Protein AF-A0A2E1CW24-F1 (afdb_monomer)

Solvent-accessible surface area (backbone atoms only — not comparable to full-atom values): 4630 Å² total; per-residue (Å²): 115,70,67,62,54,50,53,53,49,50,49,51,62,65,44,42,62,59,53,47,53,51,50,47,53,51,45,55,50,48,17,53,49,48,20,51,54,29,50,77,66,74,40,92,64,22,60,48,36,61,61,50,33,59,53,53,48,50,54,54,50,53,53,52,53,51,52,51,57,52,56,53,53,52,55,54,52,54,53,56,59,60,75,76,107

Structure (mmCIF, N/CA/C/O bac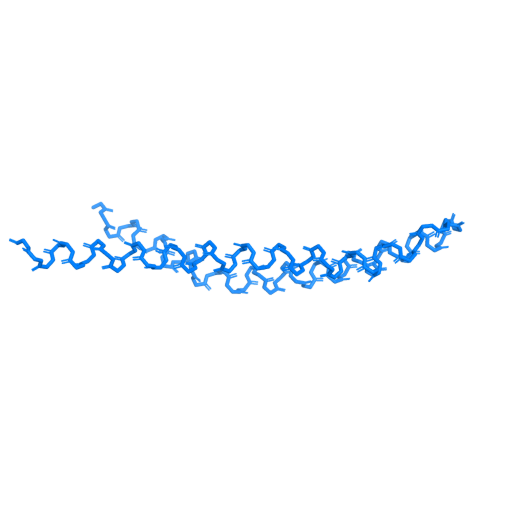kbone):
data_AF-A0A2E1CW24-F1
#
_entry.id   AF-A0A2E1CW24-F1
#
loop_
_atom_site.group_PDB
_atom_site.id
_atom_site.type_symbol
_atom_site.label_atom_id
_atom_site.label_alt_id
_atom_site.label_comp_id
_atom_site.label_asym_id
_atom_site.label_entity_id
_atom_site.label_seq_id
_atom_site.pdbx_PDB_ins_code
_atom_site.Cartn_x
_atom_site.Cartn_y
_atom_site.Cartn_z
_atom_site.occupancy
_atom_site.B_iso_or_equiv
_atom_site.auth_seq_id
_atom_site.auth_comp_id
_atom_site.auth_asym_id
_atom_site.auth_atom_id
_atom_site.pdbx_PDB_model_num
ATOM 1 N N . MET A 1 1 ? -29.464 10.189 17.132 1.00 49.31 1 MET A N 1
ATOM 2 C CA . MET A 1 1 ? -28.279 10.715 16.408 1.00 49.31 1 MET A CA 1
ATOM 3 C C . MET A 1 1 ? -27.062 9.788 16.539 1.00 49.31 1 MET A C 1
ATOM 5 O O . MET A 1 1 ? -26.505 9.428 15.510 1.00 49.31 1 MET A O 1
ATOM 9 N N . MET A 1 2 ? -26.716 9.310 17.747 1.00 50.38 2 MET A N 1
ATOM 10 C CA . MET A 1 2 ? -25.605 8.357 17.986 1.00 50.38 2 MET A CA 1
ATOM 11 C C . MET A 1 2 ? -25.670 7.050 17.173 1.00 50.38 2 MET A C 1
ATOM 13 O O . MET A 1 2 ? -24.638 6.584 16.704 1.00 50.38 2 MET A O 1
ATOM 17 N N . GLN A 1 3 ? -26.859 6.485 16.927 1.00 55.81 3 GLN A N 1
ATOM 18 C CA . GLN A 1 3 ? -26.979 5.227 16.170 1.00 55.81 3 GLN A CA 1
ATOM 19 C C . GLN A 1 3 ? -26.603 5.340 14.681 1.00 55.81 3 GLN A C 1
ATOM 21 O O . GLN A 1 3 ? -26.037 4.404 14.122 1.00 55.81 3 GLN A O 1
ATOM 26 N N . LYS A 1 4 ? -26.832 6.499 14.041 1.00 57.53 4 LYS A N 1
ATOM 27 C CA . LYS A 1 4 ? -26.386 6.735 12.654 1.00 57.53 4 LYS A CA 1
ATOM 28 C C . LYS A 1 4 ? -24.860 6.766 12.556 1.00 57.53 4 LYS A C 1
ATOM 30 O O . LYS A 1 4 ? -24.306 6.214 11.612 1.00 57.53 4 LYS A O 1
ATOM 35 N N . LEU A 1 5 ? -24.190 7.380 13.535 1.00 58.03 5 LEU A N 1
ATOM 36 C CA . LEU A 1 5 ? -22.727 7.453 13.569 1.00 58.03 5 LEU A CA 1
ATOM 37 C C . LEU A 1 5 ? -22.098 6.063 13.721 1.00 58.03 5 LEU A C 1
ATOM 39 O O . LEU A 1 5 ? -21.140 5.754 13.020 1.00 58.03 5 LEU A O 1
ATOM 43 N N . TRP A 1 6 ? -22.673 5.220 14.584 1.00 53.81 6 TRP A N 1
ATOM 44 C CA . TRP A 1 6 ? -22.223 3.840 14.785 1.00 53.81 6 TRP A CA 1
ATOM 45 C C . TRP A 1 6 ? -22.352 2.993 13.517 1.00 53.81 6 TRP A C 1
ATOM 47 O O . TRP A 1 6 ? -21.404 2.307 13.153 1.00 53.81 6 TRP A O 1
ATOM 57 N N . HIS A 1 7 ? -23.462 3.107 12.782 1.00 55.88 7 HIS A N 1
ATOM 58 C CA . HIS A 1 7 ? -23.615 2.426 11.492 1.00 55.88 7 HIS A CA 1
ATOM 59 C C . HIS A 1 7 ? -22.580 2.881 10.454 1.00 55.88 7 HIS A C 1
ATOM 61 O O . HIS A 1 7 ? -22.037 2.050 9.731 1.00 55.88 7 HIS A O 1
ATOM 67 N N . ILE A 1 8 ? -22.266 4.180 10.400 1.00 60.25 8 ILE A N 1
ATOM 68 C CA . ILE A 1 8 ? -21.255 4.730 9.482 1.00 60.25 8 ILE A CA 1
ATOM 69 C C . ILE A 1 8 ? -19.843 4.266 9.873 1.00 60.25 8 ILE A C 1
ATOM 71 O O . ILE A 1 8 ? -19.041 3.939 8.996 1.00 60.25 8 ILE A O 1
ATOM 75 N N . LEU A 1 9 ? -19.533 4.202 11.174 1.00 59.16 9 LEU A N 1
ATOM 76 C CA . LEU A 1 9 ? -18.249 3.695 11.666 1.00 59.16 9 LEU A CA 1
ATOM 77 C C . LEU A 1 9 ? -18.104 2.190 11.425 1.00 59.16 9 LEU A C 1
ATOM 79 O O . LEU A 1 9 ? -17.099 1.783 10.851 1.00 59.16 9 LEU A O 1
ATOM 83 N N . CYS A 1 10 ? -19.104 1.380 11.783 1.00 58.41 10 CYS A N 1
ATOM 84 C CA . CYS A 1 10 ? -19.116 -0.061 11.513 1.00 58.41 10 CYS A CA 1
ATOM 85 C C . CYS A 1 10 ? -18.982 -0.356 10.019 1.00 58.41 10 CYS A C 1
ATOM 87 O O . CYS A 1 10 ? -18.200 -1.221 9.640 1.00 58.41 10 CYS A O 1
ATOM 89 N N . PHE A 1 11 ? -19.675 0.398 9.161 1.00 57.59 11 PHE A N 1
ATOM 90 C CA . PHE A 1 11 ? -19.549 0.258 7.712 1.00 57.59 11 PHE A CA 1
ATOM 91 C C . PHE A 1 11 ? -18.119 0.550 7.234 1.00 57.59 11 PHE A C 1
ATOM 93 O O . PHE A 1 11 ? -17.556 -0.223 6.463 1.00 57.59 11 PHE A O 1
ATOM 100 N N . ARG A 1 12 ? -17.483 1.613 7.748 1.00 61.34 12 ARG A N 1
ATOM 101 C CA . ARG A 1 12 ? -16.074 1.930 7.450 1.00 61.34 12 ARG A CA 1
ATOM 102 C C . ARG A 1 12 ? -15.103 0.872 7.965 1.00 61.34 12 ARG A C 1
ATOM 104 O O . ARG A 1 12 ? -14.150 0.562 7.262 1.00 61.34 12 ARG A O 1
ATOM 111 N N . ILE A 1 13 ? -15.335 0.327 9.156 1.00 62.88 13 ILE A N 1
ATOM 112 C CA . ILE A 1 13 ? -14.516 -0.735 9.759 1.00 62.88 13 ILE A CA 1
ATOM 113 C C . ILE A 1 13 ? -14.651 -2.040 8.965 1.00 62.88 13 ILE A C 1
ATOM 115 O O . ILE A 1 13 ? -13.673 -2.755 8.784 1.00 62.88 13 ILE A O 1
ATOM 119 N N . MET A 1 14 ? -15.838 -2.331 8.434 1.00 66.50 14 MET A N 1
ATOM 120 C CA . MET A 1 14 ? -16.096 -3.544 7.658 1.00 66.50 14 MET A CA 1
ATOM 121 C C . MET A 1 14 ? -15.589 -3.439 6.212 1.00 66.50 14 MET A C 1
ATOM 123 O O . MET A 1 14 ? -15.140 -4.427 5.639 1.00 66.50 14 MET A O 1
ATOM 127 N N . VAL A 1 15 ? -15.599 -2.234 5.635 1.00 73.31 15 VAL A N 1
ATOM 128 C CA . VAL A 1 15 ? -15.025 -1.932 4.313 1.00 73.31 15 VAL A CA 1
ATOM 129 C C . VAL A 1 15 ? -13.496 -1.847 4.353 1.00 73.31 15 VAL A C 1
ATOM 131 O O . VAL A 1 15 ? -12.836 -2.186 3.374 1.00 73.31 15 VAL A O 1
ATOM 134 N N . ALA A 1 16 ? -12.924 -1.440 5.485 1.00 70.88 16 ALA A N 1
ATOM 135 C CA . ALA A 1 16 ? -11.488 -1.317 5.706 1.00 70.88 16 ALA A CA 1
ATOM 136 C C . ALA A 1 16 ? -10.629 -2.491 5.217 1.00 70.88 16 ALA A C 1
ATOM 138 O O . ALA A 1 16 ? -9.695 -2.219 4.465 1.00 70.88 16 ALA A O 1
ATOM 139 N N . PRO A 1 17 ? -10.893 -3.763 5.589 1.00 73.12 17 PRO A N 1
ATOM 140 C CA . PRO A 1 17 ? -10.072 -4.888 5.143 1.00 73.12 17 PRO A CA 1
ATOM 141 C C . PRO A 1 17 ? -10.088 -5.045 3.621 1.00 73.12 17 PRO A C 1
ATOM 143 O O . PRO A 1 17 ? -9.038 -5.270 3.024 1.00 73.12 17 PRO A O 1
ATOM 146 N N . TYR A 1 18 ? -11.243 -4.847 2.981 1.00 74.94 18 TYR A N 1
ATOM 147 C CA . TYR A 1 18 ? -11.375 -4.925 1.525 1.00 74.94 18 TYR A CA 1
ATOM 148 C C . TYR A 1 18 ? -10.657 -3.774 0.823 1.00 74.94 18 TYR A C 1
ATOM 150 O O . TYR A 1 18 ? -9.973 -3.988 -0.174 1.00 74.94 18 TYR A O 1
ATOM 158 N N . LEU A 1 19 ? -10.765 -2.558 1.362 1.00 76.25 19 LEU A N 1
ATOM 159 C CA . LEU A 1 19 ? -10.079 -1.378 0.837 1.00 76.25 19 LEU A CA 1
ATOM 160 C C . LEU A 1 19 ? -8.560 -1.503 1.001 1.00 76.25 19 LEU A C 1
ATOM 162 O O . LEU A 1 19 ? -7.819 -1.151 0.086 1.00 76.25 19 LEU A O 1
ATOM 166 N N . LEU A 1 20 ? -8.102 -2.077 2.119 1.00 75.69 20 LEU A N 1
ATOM 167 C CA . LEU A 1 20 ? -6.707 -2.455 2.320 1.00 75.69 20 LEU A CA 1
ATOM 168 C C . LEU A 1 20 ? -6.278 -3.473 1.266 1.00 75.69 20 LEU A C 1
ATOM 170 O O . LEU A 1 20 ? -5.287 -3.264 0.590 1.00 75.69 20 LEU A O 1
ATOM 174 N N . GLN A 1 21 ? -7.033 -4.548 1.067 1.00 80.81 21 GLN A N 1
ATOM 175 C CA . GLN A 1 21 ? -6.689 -5.583 0.095 1.00 80.81 21 GLN A CA 1
ATOM 176 C C . GLN A 1 21 ? -6.604 -5.027 -1.338 1.00 80.81 21 GLN A C 1
ATOM 178 O O . GLN A 1 21 ? -5.681 -5.363 -2.075 1.00 80.81 21 GLN A O 1
ATOM 183 N N . LEU A 1 22 ? -7.500 -4.114 -1.714 1.00 83.50 22 LEU A N 1
ATOM 184 C CA . LEU A 1 22 ? -7.462 -3.421 -3.006 1.00 83.50 22 LEU A CA 1
ATOM 185 C C . LEU A 1 22 ? -6.22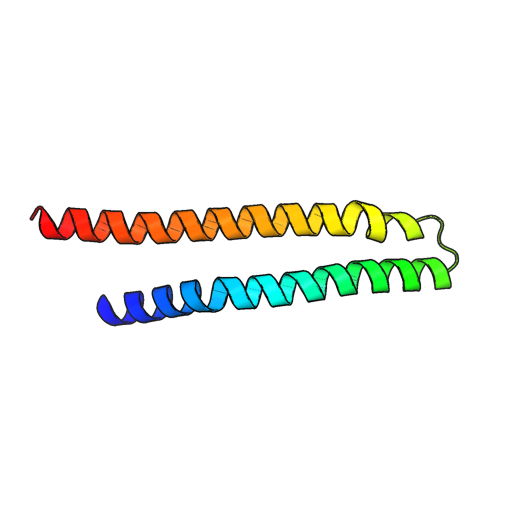3 -2.521 -3.129 1.00 83.50 22 LEU A C 1
ATOM 187 O O . LEU A 1 22 ? -5.531 -2.553 -4.144 1.00 83.50 22 LEU A O 1
ATOM 191 N N . LEU A 1 23 ? -5.896 -1.776 -2.070 1.00 81.19 23 LEU A N 1
ATOM 192 C CA . LEU A 1 23 ? -4.703 -0.933 -2.013 1.00 81.19 23 LEU A CA 1
ATOM 193 C C . LEU A 1 23 ? -3.410 -1.762 -2.056 1.00 81.19 23 LEU A C 1
ATOM 195 O O . LEU A 1 23 ? -2.412 -1.306 -2.608 1.00 81.19 23 LEU A O 1
ATOM 199 N N . PHE A 1 24 ? -3.432 -2.987 -1.523 1.00 82.50 24 PHE A N 1
ATOM 200 C CA . PHE A 1 24 ? -2.299 -3.914 -1.560 1.00 82.50 24 PHE A CA 1
ATOM 201 C C . PHE A 1 24 ? -1.987 -4.279 -3.003 1.00 82.50 24 PHE A C 1
ATOM 203 O O . PHE A 1 24 ? -0.873 -4.074 -3.474 1.00 82.50 24 PHE A O 1
ATOM 210 N N . TRP A 1 25 ? -3.000 -4.768 -3.719 1.00 84.50 25 TRP A N 1
ATOM 211 C CA . TRP A 1 25 ? -2.870 -5.166 -5.115 1.00 84.50 25 TRP A CA 1
ATOM 212 C C . TRP A 1 25 ? -2.552 -3.981 -6.025 1.00 84.50 25 TRP A C 1
ATOM 214 O O . TRP A 1 25 ? -1.700 -4.109 -6.901 1.00 84.50 25 TRP A O 1
ATOM 224 N N . ALA A 1 26 ? -3.157 -2.814 -5.779 1.00 85.62 26 ALA A N 1
ATOM 225 C CA . ALA A 1 26 ? -2.813 -1.582 -6.484 1.00 85.62 26 ALA A CA 1
ATOM 226 C C . ALA A 1 26 ? -1.350 -1.178 -6.239 1.00 85.62 26 ALA A C 1
ATOM 228 O O . ALA A 1 26 ? -0.651 -0.792 -7.172 1.00 85.62 26 ALA A O 1
ATOM 229 N N . GLY A 1 27 ? -0.865 -1.320 -5.004 1.00 84.75 27 GLY A N 1
ATOM 230 C CA . GLY A 1 27 ? 0.523 -1.069 -4.642 1.00 84.75 27 GLY A CA 1
ATOM 231 C C . GLY A 1 27 ? 1.495 -2.032 -5.317 1.00 84.75 27 GLY A C 1
ATOM 232 O O . GLY A 1 27 ? 2.438 -1.584 -5.960 1.00 84.75 27 GLY A O 1
ATOM 233 N N . VAL A 1 28 ? 1.246 -3.343 -5.237 1.00 86.69 28 VAL A N 1
ATOM 234 C CA . VAL A 1 28 ? 2.061 -4.374 -5.906 1.00 86.69 28 VAL A CA 1
ATOM 235 C C . VAL A 1 28 ? 2.093 -4.143 -7.418 1.00 86.69 28 VAL A C 1
ATOM 237 O O . VAL A 1 28 ? 3.169 -4.125 -8.015 1.00 86.69 28 VAL A O 1
ATOM 240 N N . GLY A 1 29 ? 0.931 -3.891 -8.027 1.00 90.56 29 GLY A N 1
ATOM 241 C CA . GLY A 1 29 ? 0.821 -3.551 -9.444 1.00 90.56 29 GLY A CA 1
ATOM 242 C C . GLY A 1 29 ? 1.594 -2.282 -9.798 1.00 90.56 29 GLY A C 1
ATOM 243 O O . GLY A 1 29 ? 2.326 -2.273 -10.781 1.00 90.56 29 GLY A O 1
ATOM 244 N N . GLY A 1 30 ? 1.513 -1.242 -8.965 1.00 87.50 30 GLY A N 1
ATOM 245 C CA . GLY A 1 30 ? 2.273 -0.003 -9.130 1.00 87.50 30 GLY A CA 1
ATOM 246 C C . GLY A 1 30 ? 3.788 -0.199 -9.034 1.00 87.50 30 GLY A C 1
ATOM 247 O O . GLY A 1 30 ? 4.525 0.415 -9.800 1.00 87.50 30 GLY A O 1
ATOM 248 N N . CYS A 1 31 ? 4.266 -1.087 -8.157 1.00 89.25 31 CYS A N 1
ATOM 249 C CA . CYS A 1 31 ? 5.693 -1.405 -8.034 1.00 89.25 31 CYS A CA 1
ATOM 250 C C . CYS A 1 31 ? 6.214 -2.132 -9.278 1.00 89.25 31 CYS A C 1
ATOM 252 O O . CYS A 1 31 ? 7.262 -1.771 -9.814 1.00 89.25 31 CYS A O 1
ATOM 254 N N . LEU A 1 32 ? 5.462 -3.127 -9.757 1.00 90.19 32 LEU A N 1
ATOM 255 C CA . LEU A 1 32 ? 5.805 -3.885 -10.961 1.00 90.19 32 LEU A CA 1
ATOM 256 C C . LEU A 1 32 ? 5.727 -3.012 -12.217 1.00 90.19 32 LEU A C 1
ATOM 258 O O . LEU A 1 32 ? 6.656 -3.011 -13.020 1.00 90.19 32 LEU A O 1
ATOM 262 N N . TYR A 1 33 ? 4.656 -2.228 -12.363 1.00 90.50 33 TYR A N 1
ATOM 263 C CA . TYR A 1 33 ? 4.475 -1.315 -13.489 1.00 90.50 33 TYR A CA 1
ATOM 264 C C . TYR A 1 33 ? 5.527 -0.204 -13.488 1.00 90.50 33 TYR A C 1
ATOM 266 O O . TYR A 1 33 ? 6.144 0.056 -14.516 1.00 90.50 33 TYR A O 1
ATOM 274 N N . GLY A 1 34 ? 5.796 0.409 -12.331 1.00 87.69 34 GLY A N 1
ATOM 275 C CA . GLY A 1 34 ? 6.855 1.404 -12.180 1.00 87.69 34 GLY A CA 1
ATOM 276 C C . GLY A 1 34 ? 8.227 0.838 -12.543 1.00 87.69 34 GLY A C 1
ATOM 277 O O . GLY A 1 34 ? 8.940 1.441 -13.339 1.00 87.69 34 GLY A O 1
ATOM 278 N N . GLY A 1 35 ? 8.573 -0.351 -12.039 1.00 88.25 35 GLY A N 1
ATOM 279 C CA . GLY A 1 35 ? 9.813 -1.037 -12.414 1.00 88.25 35 GLY A CA 1
ATOM 280 C C . GLY A 1 35 ? 9.906 -1.317 -13.916 1.00 88.25 35 GLY A C 1
ATOM 281 O O . GLY A 1 35 ? 10.933 -1.034 -14.527 1.00 88.25 35 GLY A O 1
ATOM 282 N N . TYR A 1 36 ? 8.819 -1.793 -14.530 1.00 89.38 36 TYR A N 1
ATOM 283 C CA . TYR A 1 36 ? 8.754 -2.072 -15.967 1.00 89.38 36 TYR A CA 1
ATOM 284 C C . TYR A 1 36 ? 8.920 -0.814 -16.835 1.00 89.38 36 TYR A C 1
ATOM 286 O O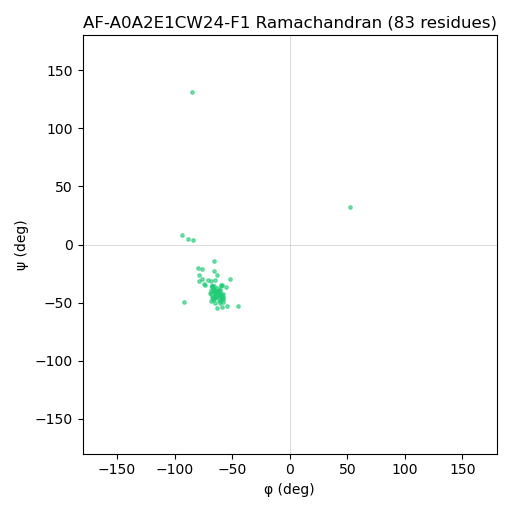 . TYR A 1 36 ? 9.660 -0.832 -17.819 1.00 89.38 36 TYR A O 1
ATOM 294 N N . VAL A 1 37 ? 8.269 0.293 -16.468 1.00 91.62 37 VAL A N 1
ATOM 295 C CA . VAL A 1 37 ? 8.389 1.572 -17.184 1.00 91.62 37 VAL A CA 1
ATOM 296 C C . VAL A 1 37 ? 9.809 2.123 -17.082 1.00 91.62 37 VAL A C 1
ATOM 298 O O . VAL A 1 37 ? 10.376 2.518 -18.097 1.00 91.62 37 VAL A O 1
ATOM 301 N N . LEU A 1 38 ? 10.415 2.118 -15.889 1.00 89.94 38 LEU A N 1
ATOM 302 C CA . LEU A 1 38 ? 11.793 2.590 -15.723 1.00 89.94 38 LEU A CA 1
ATOM 303 C C . LEU A 1 38 ? 12.805 1.705 -16.459 1.00 89.94 38 LEU A C 1
ATOM 305 O O . LEU A 1 38 ? 13.772 2.228 -17.009 1.00 89.94 38 LEU A O 1
ATOM 309 N N . TRP A 1 39 ? 12.566 0.393 -16.500 1.00 89.00 39 TRP A N 1
ATOM 310 C CA . TRP A 1 39 ? 13.372 -0.533 -17.290 1.00 89.00 39 TRP A CA 1
ATOM 311 C C . TRP A 1 39 ? 13.254 -0.244 -18.793 1.00 89.00 39 TRP A C 1
ATOM 313 O O . TRP A 1 39 ? 14.261 -0.178 -19.486 1.00 89.00 39 TRP A O 1
ATOM 323 N N . SER A 1 40 ? 12.041 0.035 -19.282 1.00 91.44 40 SER A N 1
ATOM 324 C CA . SER A 1 40 ? 11.791 0.394 -20.689 1.00 91.44 40 SER A CA 1
ATOM 325 C C . SER A 1 40 ? 12.419 1.733 -21.101 1.00 91.44 40 SER A C 1
ATOM 327 O O . SER A 1 40 ? 12.652 1.970 -22.282 1.00 91.44 40 SER A O 1
ATOM 329 N N . LEU A 1 41 ? 12.677 2.618 -20.135 1.00 93.69 41 LEU A N 1
ATOM 330 C CA . LEU A 1 41 ? 13.329 3.918 -20.326 1.00 93.69 41 LEU A CA 1
ATOM 331 C C . LEU A 1 41 ? 14.854 3.867 -20.100 1.00 93.69 41 LEU A C 1
ATOM 333 O O . LEU A 1 41 ? 15.483 4.926 -20.045 1.00 93.69 41 LEU A O 1
ATOM 337 N N . ASP A 1 42 ? 15.425 2.665 -19.934 1.00 90.31 42 ASP A N 1
ATOM 338 C CA . ASP A 1 42 ? 16.851 2.406 -19.670 1.00 90.31 42 ASP A CA 1
ATOM 339 C C . ASP A 1 42 ? 17.402 3.206 -18.469 1.00 90.31 42 ASP A C 1
ATOM 341 O O . ASP A 1 42 ? 18.556 3.630 -18.421 1.00 90.31 42 ASP A O 1
ATOM 345 N N . GLN A 1 43 ? 16.549 3.464 -17.471 1.00 90.12 43 GLN A N 1
ATOM 346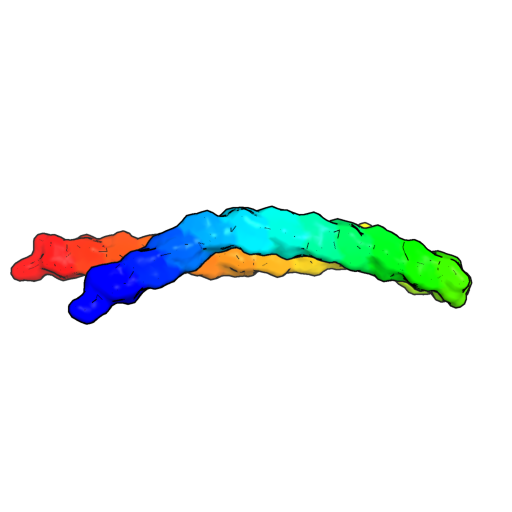 C CA . GLN A 1 43 ? 16.932 4.242 -16.296 1.00 90.12 43 GLN A CA 1
ATOM 347 C C . GLN A 1 43 ? 17.596 3.344 -15.248 1.00 90.12 43 GLN A C 1
ATOM 349 O O . GLN A 1 43 ? 17.005 2.339 -14.845 1.00 90.12 43 GLN A O 1
ATOM 354 N N . PRO A 1 44 ? 18.760 3.723 -14.686 1.00 85.81 44 PRO A N 1
ATOM 355 C CA . PRO A 1 44 ? 19.466 2.914 -13.686 1.00 85.81 44 PRO A CA 1
ATOM 356 C C . PRO A 1 44 ? 18.695 2.780 -12.363 1.00 85.81 44 PRO A C 1
ATOM 358 O O . PRO A 1 44 ? 19.010 1.932 -11.532 1.00 85.81 44 PRO A O 1
ATOM 361 N N . SER A 1 45 ? 17.666 3.605 -12.159 1.00 88.00 45 SER A N 1
ATOM 362 C CA . SER A 1 45 ? 16.779 3.580 -10.998 1.00 88.00 45 SER A CA 1
ATOM 363 C C . SER A 1 45 ? 15.635 2.563 -11.103 1.00 88.00 45 SER A C 1
ATOM 365 O O . SER A 1 45 ? 14.831 2.474 -10.177 1.00 88.00 45 SER A O 1
ATOM 367 N N . TRP A 1 46 ? 15.569 1.747 -12.161 1.00 83.75 46 TRP A N 1
ATOM 368 C CA . TRP A 1 46 ? 14.557 0.692 -12.314 1.00 83.75 46 TRP A CA 1
ATOM 369 C C . TRP A 1 46 ? 14.409 -0.291 -11.126 1.00 83.75 46 TRP A C 1
ATOM 371 O O . TRP A 1 46 ? 13.279 -0.730 -10.894 1.00 83.75 46 TRP A O 1
ATOM 381 N N . PRO A 1 47 ? 15.440 -0.604 -10.304 1.00 88.00 47 PRO A N 1
ATOM 382 C CA . PRO A 1 47 ? 15.273 -1.490 -9.150 1.00 88.00 47 PRO A CA 1
ATOM 383 C C . PRO A 1 47 ? 14.655 -0.797 -7.928 1.00 88.00 47 PRO A C 1
ATOM 385 O O . PRO A 1 47 ? 14.128 -1.474 -7.044 1.00 88.00 47 PRO A O 1
ATOM 388 N N . LEU A 1 48 ? 14.707 0.540 -7.839 1.00 87.19 48 LEU A N 1
ATOM 389 C CA . LEU A 1 48 ? 14.160 1.283 -6.696 1.00 87.19 48 LEU A CA 1
ATOM 390 C C . LEU A 1 48 ? 12.686 0.950 -6.429 1.00 87.19 48 LEU A C 1
ATOM 392 O O . LEU A 1 48 ? 12.379 0.588 -5.296 1.00 87.19 48 LEU A O 1
ATOM 396 N N . PRO A 1 49 ? 11.765 1.032 -7.407 1.00 84.44 49 PRO A N 1
ATOM 397 C CA . PRO A 1 49 ? 10.359 0.719 -7.161 1.00 84.44 49 PRO A CA 1
ATOM 398 C C . PRO A 1 49 ? 10.125 -0.747 -6.760 1.00 84.44 49 PRO A C 1
ATOM 400 O O . PRO A 1 49 ? 9.184 -1.020 -6.022 1.00 84.44 49 PRO A O 1
ATOM 403 N N . LEU A 1 50 ? 10.994 -1.680 -7.162 1.00 84.50 50 LEU A N 1
ATOM 404 C CA . LEU A 1 50 ? 10.911 -3.091 -6.765 1.00 84.50 50 LEU A CA 1
ATOM 405 C C . LEU A 1 50 ? 11.321 -3.323 -5.304 1.00 84.50 50 LEU A C 1
ATOM 407 O O . LEU A 1 50 ? 10.738 -4.174 -4.637 1.00 84.50 50 LEU A O 1
ATOM 411 N N . ILE A 1 51 ? 12.297 -2.567 -4.795 1.00 85.50 51 ILE A N 1
ATOM 412 C CA . ILE A 1 51 ? 12.820 -2.725 -3.428 1.00 85.50 51 ILE A CA 1
ATOM 413 C C . ILE A 1 51 ? 12.074 -1.816 -2.441 1.00 85.50 51 ILE A C 1
ATOM 415 O O . ILE A 1 51 ? 11.609 -2.266 -1.393 1.00 85.50 51 ILE A O 1
ATOM 419 N N . PHE A 1 52 ? 11.932 -0.531 -2.769 1.00 84.88 52 PHE A N 1
ATOM 420 C CA . PHE A 1 52 ? 11.270 0.456 -1.912 1.00 84.88 52 PHE A CA 1
ATOM 421 C C . PHE A 1 52 ? 9.748 0.383 -1.975 1.00 84.88 52 PHE A C 1
ATOM 423 O O . PHE A 1 52 ? 9.083 0.750 -1.008 1.00 84.88 52 PHE A O 1
ATOM 430 N N . GLY A 1 53 ? 9.185 -0.100 -3.080 1.00 82.06 53 GLY A N 1
ATOM 431 C CA . GLY A 1 53 ? 7.744 -0.220 -3.253 1.00 82.06 53 GLY A CA 1
ATOM 432 C C . GLY A 1 53 ? 7.069 -1.111 -2.201 1.00 82.06 53 GLY A C 1
ATOM 433 O O . GLY A 1 53 ? 6.186 -0.630 -1.487 1.00 82.06 53 GLY A O 1
ATOM 434 N N . PRO A 1 54 ? 7.521 -2.365 -1.998 1.00 83.69 54 PRO A N 1
ATOM 435 C CA . PRO A 1 54 ? 7.024 -3.231 -0.928 1.00 83.69 54 PRO A CA 1
ATOM 436 C C . PRO A 1 54 ? 7.230 -2.636 0.468 1.00 83.69 54 PRO A C 1
ATOM 438 O O . PRO A 1 54 ? 6.391 -2.818 1.350 1.00 83.69 54 PRO A O 1
ATOM 441 N N . LEU A 1 55 ? 8.330 -1.903 0.671 1.00 85.19 55 LEU A N 1
ATOM 442 C CA . LEU A 1 55 ? 8.645 -1.256 1.943 1.00 85.19 55 LEU A CA 1
ATOM 443 C C . LEU A 1 55 ? 7.640 -0.138 2.266 1.00 85.19 55 LEU A C 1
ATOM 445 O O . LEU A 1 55 ? 7.081 -0.104 3.362 1.00 85.19 55 LEU A O 1
ATOM 449 N N . LEU A 1 56 ? 7.360 0.735 1.293 1.00 80.75 56 LEU A N 1
ATOM 450 C CA . LEU A 1 56 ? 6.352 1.793 1.395 1.00 80.75 56 LEU A CA 1
ATOM 451 C C . LEU A 1 56 ? 4.954 1.219 1.605 1.00 80.75 56 LEU A C 1
ATOM 453 O O . LEU A 1 56 ? 4.208 1.710 2.456 1.00 80.75 56 LEU A O 1
ATOM 457 N N . LEU A 1 57 ? 4.621 0.154 0.872 1.00 82.62 57 LEU A N 1
ATOM 458 C CA . LEU A 1 57 ? 3.360 -0.552 1.038 1.00 82.62 57 LEU A CA 1
ATOM 459 C C . LEU A 1 57 ? 3.234 -1.058 2.478 1.00 82.62 57 LEU A C 1
ATOM 461 O O . LEU A 1 57 ? 2.264 -0.749 3.157 1.00 82.62 57 LEU A O 1
ATOM 465 N N . ARG A 1 58 ? 4.258 -1.730 3.007 1.00 83.50 58 ARG A N 1
ATOM 466 C CA . ARG A 1 58 ? 4.246 -2.246 4.381 1.00 83.50 58 ARG A CA 1
ATOM 467 C C . ARG A 1 58 ? 4.019 -1.147 5.423 1.00 83.50 58 ARG A C 1
ATOM 469 O O . ARG A 1 58 ? 3.163 -1.312 6.288 1.00 83.50 58 ARG A O 1
ATOM 476 N N . VAL A 1 59 ? 4.703 -0.008 5.303 1.00 82.75 59 VAL A N 1
ATOM 477 C CA . VAL A 1 59 ? 4.547 1.133 6.226 1.00 82.75 59 VAL A CA 1
ATOM 478 C C . VAL A 1 59 ? 3.136 1.731 6.167 1.00 82.75 59 VAL A C 1
ATOM 480 O O . VAL A 1 59 ? 2.547 2.027 7.210 1.00 82.75 59 VAL A O 1
ATOM 483 N N . LEU A 1 60 ? 2.569 1.896 4.968 1.00 78.69 60 LEU A N 1
ATOM 484 C CA . LEU A 1 60 ? 1.194 2.380 4.797 1.00 78.69 60 LEU A CA 1
ATOM 485 C C . LEU A 1 60 ? 0.177 1.429 5.436 1.00 78.69 60 LEU A C 1
ATOM 487 O O . LEU A 1 60 ? -0.742 1.880 6.123 1.00 78.69 60 LEU A O 1
ATOM 491 N N . PHE A 1 61 ? 0.370 0.122 5.261 1.00 78.88 61 PHE A N 1
ATOM 492 C CA . PHE A 1 61 ? -0.491 -0.905 5.842 1.00 78.88 61 PHE A CA 1
ATOM 493 C C . PHE A 1 61 ? -0.426 -0.931 7.363 1.00 78.88 61 PHE A C 1
ATOM 495 O O . PHE A 1 61 ? -1.469 -0.962 8.014 1.00 78.88 61 PHE A O 1
ATOM 502 N N . GLU A 1 62 ? 0.774 -0.876 7.938 1.00 82.19 62 GLU A N 1
ATOM 503 C CA . GLU A 1 62 ? 0.955 -0.848 9.390 1.00 82.19 62 GLU A CA 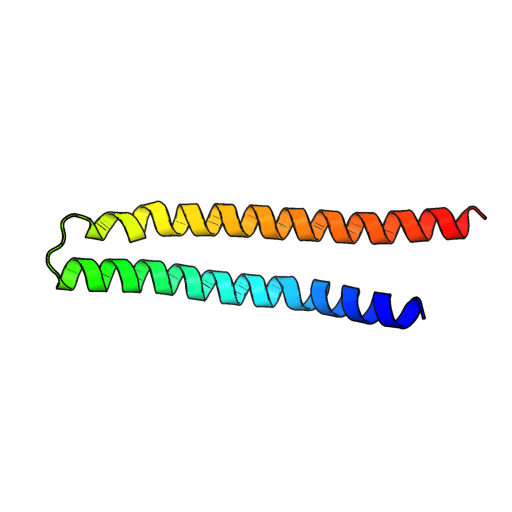1
ATOM 504 C C . GLU A 1 62 ? 0.260 0.369 10.009 1.00 82.19 62 GLU A C 1
ATOM 506 O O . GLU A 1 62 ? -0.488 0.238 10.980 1.00 82.19 62 GLU A O 1
ATOM 511 N N . ARG A 1 63 ? 0.415 1.549 9.393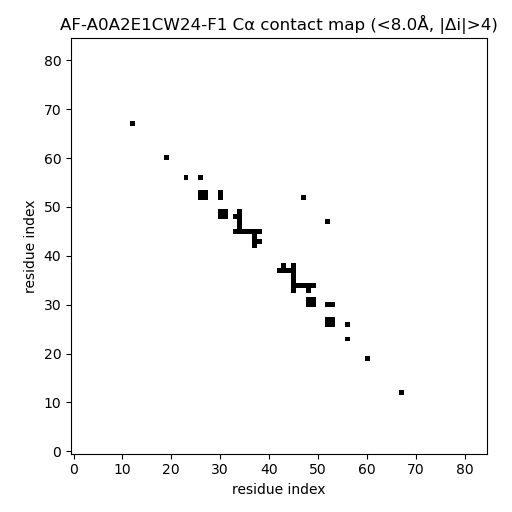 1.00 75.75 63 ARG A N 1
ATOM 512 C CA . ARG A 1 63 ? -0.259 2.772 9.850 1.00 75.75 63 ARG A CA 1
ATOM 513 C C . ARG A 1 63 ? -1.774 2.684 9.745 1.00 75.75 63 ARG A C 1
ATOM 515 O O . ARG A 1 63 ? -2.468 3.081 10.681 1.00 75.75 63 ARG A O 1
ATOM 522 N N . ALA A 1 64 ? -2.292 2.154 8.641 1.00 75.62 64 ALA A N 1
ATOM 523 C CA . ALA A 1 64 ? -3.726 1.973 8.470 1.00 75.62 64 ALA A CA 1
ATOM 524 C C . ALA A 1 64 ? -4.294 0.993 9.511 1.00 75.62 64 ALA A C 1
ATOM 526 O O . ALA A 1 64 ? -5.298 1.295 10.152 1.00 75.62 64 ALA A O 1
ATOM 527 N N . LEU A 1 65 ? -3.619 -0.134 9.754 1.00 77.75 65 LEU A N 1
ATOM 528 C CA . LEU A 1 65 ? -4.041 -1.136 10.734 1.00 77.75 65 LEU A CA 1
ATOM 529 C C . LEU A 1 65 ? -4.054 -0.582 12.170 1.00 77.75 65 LEU A C 1
ATOM 531 O O . LEU A 1 65 ? -4.996 -0.829 12.927 1.00 77.75 65 LEU A O 1
ATOM 535 N N . ILE A 1 66 ? -3.037 0.200 12.542 1.00 79.88 66 ILE A N 1
ATOM 536 C CA . ILE A 1 66 ? -2.963 0.870 13.850 1.00 79.88 66 ILE A CA 1
ATOM 537 C C . ILE A 1 66 ? -4.099 1.886 14.006 1.00 79.88 66 ILE A C 1
ATOM 539 O O . ILE A 1 66 ? -4.746 1.925 15.058 1.00 79.88 66 ILE A O 1
ATOM 543 N N . ALA A 1 67 ? -4.389 2.675 12.967 1.00 73.31 67 ALA A N 1
ATOM 544 C CA . ALA A 1 67 ? -5.515 3.602 12.989 1.00 73.31 67 ALA A CA 1
ATOM 545 C C . ALA A 1 67 ? -6.838 2.849 13.211 1.00 73.31 67 ALA A C 1
ATOM 547 O O . ALA A 1 67 ? -7.623 3.245 14.071 1.00 73.31 67 ALA A O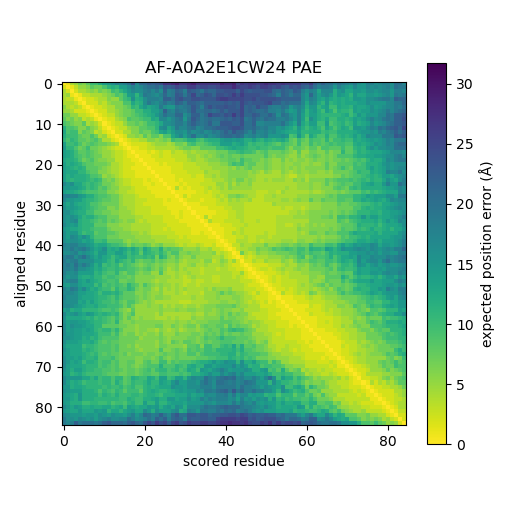 1
ATOM 548 N N . PHE A 1 68 ? -7.046 1.716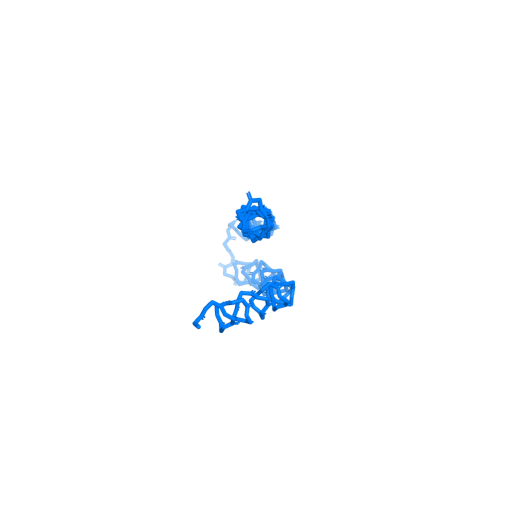 12.530 1.00 70.69 68 PHE A N 1
ATOM 549 C CA . PHE A 1 68 ? -8.237 0.881 12.725 1.00 70.69 68 PHE A CA 1
ATOM 550 C C . PHE A 1 68 ? -8.374 0.349 14.153 1.00 70.69 68 PHE A C 1
ATOM 552 O O . PHE A 1 68 ? -9.428 0.528 14.761 1.00 70.69 68 PHE A O 1
ATOM 559 N N . LYS A 1 69 ? -7.309 -0.224 14.728 1.00 71.94 69 LYS A N 1
ATOM 560 C CA . LYS A 1 69 ? -7.315 -0.681 16.131 1.00 71.94 69 LYS A CA 1
ATOM 561 C C . LYS A 1 69 ? -7.612 0.445 17.123 1.00 71.94 69 LYS A C 1
ATOM 563 O O . LYS A 1 69 ? -8.250 0.214 18.147 1.00 71.94 69 LYS A O 1
ATOM 568 N N . THR A 1 70 ? -7.153 1.658 16.825 1.00 75.56 70 THR A N 1
ATOM 569 C CA . THR A 1 70 ? -7.387 2.830 17.677 1.00 75.56 70 THR A CA 1
ATOM 570 C C . THR A 1 70 ? -8.861 3.241 17.666 1.00 75.56 70 THR A C 1
ATOM 572 O O . THR A 1 70 ? -9.422 3.523 18.723 1.00 75.56 70 THR A O 1
ATOM 575 N N . TYR A 1 71 ? -9.508 3.229 16.497 1.00 68.50 71 TYR A N 1
ATOM 576 C CA . TYR A 1 71 ? -10.935 3.544 16.380 1.00 68.50 71 TYR A CA 1
ATOM 577 C C . TYR A 1 71 ? -11.832 2.516 17.079 1.00 68.50 71 TYR A C 1
ATOM 579 O O . TYR A 1 71 ? -12.793 2.907 17.739 1.00 68.50 71 TYR A O 1
ATOM 587 N N . ASP A 1 72 ? -11.504 1.228 16.980 1.00 69.38 72 ASP A N 1
ATOM 588 C CA . ASP A 1 72 ? -12.258 0.152 17.633 1.00 69.38 72 ASP A CA 1
ATOM 589 C C . ASP A 1 72 ? -12.252 0.298 19.167 1.00 69.38 72 ASP A C 1
ATOM 591 O O . ASP A 1 72 ? -13.301 0.353 19.814 1.00 69.38 72 ASP A O 1
ATOM 595 N N . ARG A 1 73 ? -11.066 0.537 19.745 1.00 71.19 73 ARG A N 1
ATOM 596 C CA . ARG A 1 73 ? -10.900 0.788 21.186 1.00 71.19 73 ARG A CA 1
ATOM 597 C C . ARG A 1 73 ? -11.675 2.004 21.690 1.00 71.19 73 ARG A C 1
ATOM 599 O O . ARG A 1 73 ? -12.171 1.985 22.814 1.00 71.19 73 ARG A O 1
ATOM 606 N N . GLN A 1 74 ? -11.791 3.065 20.892 1.00 66.31 74 GLN A N 1
ATOM 607 C CA . GLN A 1 74 ? -12.566 4.246 21.287 1.00 66.31 74 GLN A CA 1
ATOM 608 C C . GLN A 1 74 ? -14.068 3.948 21.381 1.00 66.31 74 GLN A C 1
ATOM 610 O O . GLN A 1 74 ? -14.732 4.471 22.277 1.00 66.31 74 GLN A O 1
ATOM 615 N N . GLY A 1 75 ? -14.593 3.083 20.507 1.00 68.81 75 GLY A N 1
ATOM 616 C CA . GLY A 1 75 ? -15.983 2.630 20.573 1.00 68.81 75 GLY A CA 1
ATOM 617 C C . GLY A 1 75 ? -16.288 1.888 21.876 1.00 68.81 75 GLY A C 1
ATOM 618 O O . GLY A 1 75 ? -17.278 2.197 22.542 1.00 68.81 75 GLY A O 1
ATOM 619 N N . GLU A 1 76 ? -15.393 0.985 22.282 1.00 73.38 76 GLU A N 1
ATOM 620 C CA . GLU A 1 76 ? -15.513 0.187 23.511 1.00 73.38 76 GLU A CA 1
ATOM 621 C C . GLU A 1 76 ? -15.498 1.057 24.786 1.00 73.38 76 GLU A C 1
ATOM 623 O O . GLU A 1 76 ? -16.326 0.890 25.688 1.00 73.38 76 GLU A O 1
ATOM 628 N N . ILE A 1 77 ? -14.611 2.057 24.848 1.00 78.81 77 ILE A N 1
ATOM 629 C CA . ILE A 1 77 ? -14.496 2.962 26.007 1.00 78.81 77 ILE A CA 1
ATOM 630 C C . ILE A 1 77 ? -15.773 3.793 26.202 1.00 78.81 77 ILE A C 1
ATOM 632 O O . ILE A 1 77 ? -16.229 3.979 27.333 1.00 78.81 77 ILE A O 1
ATOM 636 N N . ILE A 1 78 ? -16.387 4.265 25.113 1.00 74.62 78 ILE A N 1
ATOM 637 C CA . ILE A 1 78 ? -17.639 5.033 25.175 1.00 74.62 78 ILE A CA 1
ATOM 638 C C . ILE A 1 78 ? -18.781 4.162 25.713 1.00 74.62 78 ILE A C 1
ATOM 640 O O . ILE A 1 78 ? -19.566 4.627 26.543 1.00 74.62 78 ILE A O 1
ATOM 644 N N . THR A 1 79 ? -18.862 2.895 25.295 1.00 74.31 79 THR A N 1
ATOM 645 C CA . THR A 1 79 ? -19.885 1.967 25.799 1.00 74.31 79 THR A CA 1
ATOM 646 C C . THR A 1 79 ? -19.717 1.651 27.286 1.00 74.31 79 THR A C 1
ATOM 648 O O . THR A 1 79 ? -20.704 1.644 28.021 1.00 74.31 79 THR A O 1
ATOM 651 N N . LEU A 1 80 ? -18.480 1.487 27.764 1.00 80.31 80 LEU A N 1
ATOM 652 C CA . LEU A 1 80 ? -18.202 1.241 29.184 1.00 80.31 80 LEU A CA 1
ATOM 653 C C . LEU A 1 80 ? -18.539 2.452 30.068 1.00 80.31 80 LEU A C 1
ATOM 655 O O . LEU A 1 80 ? -19.044 2.286 31.177 1.00 80.31 80 LEU A O 1
ATOM 659 N N . LEU A 1 81 ? -18.315 3.675 29.578 1.00 77.75 81 LEU A N 1
ATOM 660 C CA . LEU A 1 81 ? -18.670 4.905 30.295 1.00 77.75 81 LEU A CA 1
ATOM 661 C C . LEU A 1 81 ? -20.184 5.154 30.357 1.00 77.75 81 LEU A C 1
ATOM 663 O O . LEU A 1 81 ? -20.659 5.740 31.326 1.00 77.75 81 LEU A O 1
ATOM 667 N N . GLN A 1 82 ? -20.943 4.713 29.351 1.00 72.38 82 GLN A N 1
ATOM 668 C CA . GLN A 1 82 ? -22.408 4.813 29.340 1.00 72.38 82 GLN A CA 1
ATOM 669 C C . GLN A 1 82 ? -23.074 3.802 30.283 1.00 72.38 82 GLN A C 1
ATOM 671 O O . GLN A 1 82 ? -24.087 4.133 30.881 1.00 72.38 82 GLN A O 1
ATOM 676 N N . HIS A 1 83 ? -22.507 2.603 30.455 1.00 70.56 83 HIS A N 1
ATOM 677 C CA . HIS A 1 83 ? -23.045 1.583 31.369 1.00 70.56 83 HIS A CA 1
ATOM 678 C C . HIS A 1 83 ? -22.749 1.883 32.853 1.00 70.56 83 HIS A C 1
ATOM 680 O O . HIS A 1 83 ? -23.397 1.351 33.751 1.00 70.56 83 HIS A O 1
ATOM 686 N N . LYS A 1 84 ? -21.740 2.712 33.147 1.00 63.72 84 LYS A N 1
ATOM 687 C CA . LYS A 1 84 ? -21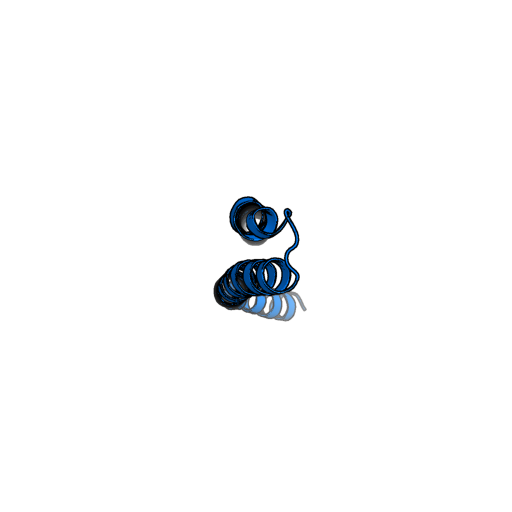.341 3.058 34.524 1.00 63.72 84 LYS A CA 1
ATOM 688 C C . LYS A 1 84 ? -22.101 4.264 35.100 1.00 63.72 84 LYS A C 1
ATOM 690 O O . LYS A 1 84 ? -21.737 4.727 36.181 1.00 63.72 84 LYS A O 1
ATOM 695 N N . LYS A 1 85 ? -23.083 4.795 34.371 1.00 49.47 85 LYS A N 1
ATOM 696 C CA . LYS A 1 85 ? -23.861 5.990 34.707 1.00 49.47 85 LYS A CA 1
ATOM 697 C C . LYS A 1 85 ? -25.334 5.633 34.825 1.00 49.47 85 LYS A C 1
ATOM 699 O O . LYS A 1 85 ? -25.978 6.213 35.721 1.00 49.47 85 LYS A O 1
#

Foldseek 3Di:
DVVVVVVVLVVCLVCLVVVLVVVLVVLVVCLVVQLVVCVVVVHPCSCVSVVVSVVVSVVVSVVSVVVSVVSVVVVVVVVVVVVVD

pLDDT: mean 76.73, std 11.39, range [49.31, 93.69]

Mean predicted aligned error: 9.41 Å

Radius of gyration: 19.46 Å; Cα contacts (8 Å, |Δi|>4): 30; chains: 1; bounding box: 48×16×55 Å

Sequence (85 aa):
MMQKLWHILCFRIMVAPYLLQLLFWAGVGGCLYGGYVLWSLDQPSWPLPLIFGPLLLRVLFERALIAFKTYDRQGEIITLLQHKK

Secondary structure (DSSP, 8-state):
-HHHHHHHHHHHHHHHHHHHHHHHHHHHHHHHHHHHHHHHTT-TTTTHHHHHHHHHHHHHHHHHHHHHHHHHHHHHHHHHHHHT-